Protein AF-A0A2H6N5X6-F1 (afdb_monomer_lite)

Sequence (106 aa):
EQVIHGNPSGVDNAVSTWGGALRYIPGKISALKSVPTLRILLTNTKVPRSTKVLVAGVKAKLLKFPAVMEPMLTSIDAISRECEGILEAMTGDPSQELYSRLEALV

pLDDT: mean 92.06, std 5.9, range [72.12, 98.5]

Secondary structure (DSSP, 8-state):
-HHHHSS--SHHHHHHHH-S-EEEETTEEEE-S-----------------HHHHHHHHHHHHHH-HHHHHHHHHHHHHHHHHHHHHHHHTSS---HHHHHHHHTT-

Structure (mmCIF, N/CA/C/O backbone):
data_AF-A0A2H6N5X6-F1
#
_entry.id   AF-A0A2H6N5X6-F1
#
loop_
_atom_site.group_PDB
_atom_site.id
_atom_site.type_symbol
_atom_site.label_atom_id
_atom_site.label_alt_id
_atom_site.label_comp_id
_atom_site.label_asym_id
_atom_site.label_entity_id
_atom_site.label_seq_id
_atom_site.pdbx_PDB_ins_code
_atom_site.Cartn_x
_atom_site.Cartn_y
_atom_site.Cartn_z
_atom_site.occupancy
_atom_site.B_iso_or_equiv
_atom_site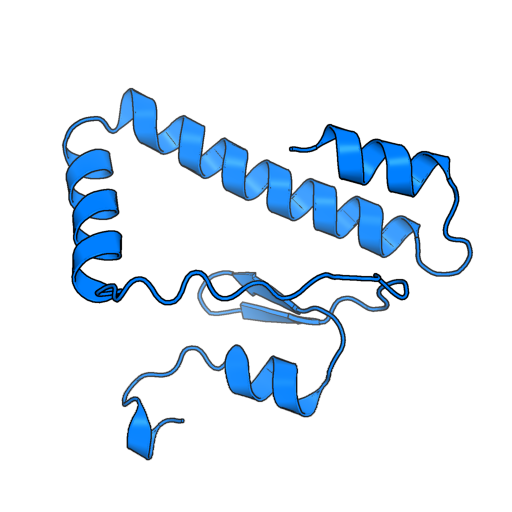.auth_seq_id
_atom_site.auth_comp_id
_atom_site.auth_asym_id
_atom_site.auth_atom_id
_atom_site.pdbx_PDB_model_num
ATOM 1 N N . GLU A 1 1 ? 7.544 -16.398 9.499 1.00 81.44 1 GLU A N 1
ATOM 2 C CA . GLU A 1 1 ? 8.133 -15.353 8.633 1.00 81.44 1 GLU A CA 1
ATOM 3 C C . GLU A 1 1 ? 9.564 -15.620 8.193 1.00 81.44 1 GLU A C 1
ATOM 5 O O . GLU A 1 1 ? 9.708 -16.124 7.095 1.00 81.44 1 GLU A O 1
ATOM 10 N N . GLN A 1 2 ? 10.617 -15.381 8.983 1.00 87.38 2 GLN A N 1
ATOM 11 C CA . GLN A 1 2 ? 12.003 -15.491 8.472 1.00 87.38 2 GLN A CA 1
ATOM 12 C C . GLN A 1 2 ? 12.373 -16.878 7.915 1.00 87.38 2 GLN A C 1
ATOM 14 O O . GLN A 1 2 ? 12.968 -16.969 6.850 1.00 87.38 2 GLN A O 1
ATOM 19 N N . VAL A 1 3 ? 11.954 -17.962 8.574 1.00 87.12 3 VAL A N 1
ATOM 20 C CA . VAL A 1 3 ? 12.236 -19.335 8.108 1.00 87.12 3 VAL A CA 1
ATOM 21 C C . VAL A 1 3 ? 11.508 -19.675 6.798 1.00 87.12 3 VAL A C 1
ATOM 23 O O . VAL A 1 3 ? 12.033 -20.420 5.981 1.00 87.12 3 VAL A O 1
ATOM 26 N N . ILE A 1 4 ? 10.309 -19.125 6.583 1.00 84.25 4 ILE A N 1
ATOM 27 C CA . ILE A 1 4 ? 9.429 -19.472 5.450 1.00 84.25 4 ILE A CA 1
ATOM 28 C C . ILE A 1 4 ? 9.638 -18.512 4.268 1.00 84.25 4 ILE A C 1
ATOM 30 O O . ILE A 1 4 ? 9.647 -18.930 3.115 1.00 84.25 4 ILE A O 1
ATOM 34 N N . HIS A 1 5 ? 9.829 -17.224 4.555 1.00 82.12 5 HIS A N 1
ATOM 35 C CA . HIS A 1 5 ? 9.878 -16.128 3.584 1.00 82.12 5 HIS A CA 1
ATOM 36 C C . HIS A 1 5 ? 11.284 -15.512 3.424 1.00 82.12 5 HIS A C 1
ATOM 38 O O . HIS A 1 5 ? 11.479 -14.637 2.579 1.00 82.12 5 HIS A O 1
ATOM 44 N N . GLY A 1 6 ? 12.282 -15.950 4.204 1.00 89.81 6 GLY A N 1
ATOM 45 C CA . GLY A 1 6 ? 13.669 -15.478 4.138 1.00 89.81 6 GLY A CA 1
ATOM 46 C C . GLY A 1 6 ? 13.849 -14.088 4.747 1.00 89.81 6 GLY A C 1
ATOM 47 O O . GLY A 1 6 ? 14.208 -13.962 5.915 1.00 89.81 6 GLY A O 1
ATOM 48 N N . ASN A 1 7 ? 13.573 -13.042 3.963 1.00 88.81 7 ASN A N 1
ATOM 49 C CA . ASN A 1 7 ? 13.740 -11.641 4.364 1.00 88.81 7 ASN A CA 1
ATOM 50 C C . ASN A 1 7 ? 12.383 -10.909 4.470 1.00 88.81 7 ASN A C 1
ATOM 52 O O . ASN A 1 7 ? 12.035 -10.135 3.574 1.00 88.81 7 ASN A O 1
ATOM 56 N N . PRO A 1 8 ? 11.579 -11.177 5.517 1.00 89.88 8 PRO A N 1
ATOM 57 C CA . PRO A 1 8 ? 10.291 -10.523 5.711 1.00 89.88 8 PRO A CA 1
ATOM 58 C C . PRO A 1 8 ? 10.464 -9.061 6.144 1.00 89.88 8 PRO A C 1
ATOM 60 O O . PRO A 1 8 ? 11.377 -8.727 6.896 1.00 89.88 8 PRO A O 1
ATOM 63 N N . SER A 1 9 ? 9.531 -8.197 5.740 1.00 89.25 9 SER A N 1
ATOM 64 C CA . SER A 1 9 ? 9.497 -6.783 6.153 1.00 89.25 9 SER A CA 1
ATOM 65 C C . SER A 1 9 ? 9.084 -6.575 7.613 1.00 89.25 9 SER A C 1
ATOM 67 O O . SER A 1 9 ? 9.302 -5.498 8.162 1.00 89.25 9 SER A O 1
ATOM 69 N N . GLY A 1 10 ? 8.451 -7.577 8.224 1.00 91.94 10 GLY A N 1
ATOM 70 C CA . GLY A 1 10 ? 7.864 -7.471 9.557 1.00 91.94 10 GLY A CA 1
ATOM 71 C C . GLY A 1 10 ? 6.471 -6.824 9.585 1.00 91.94 10 GLY A C 1
ATOM 72 O O . GLY A 1 10 ? 5.940 -6.575 10.662 1.00 91.94 10 GLY A O 1
ATOM 73 N N . VAL A 1 11 ? 5.876 -6.517 8.426 1.00 93.50 11 VAL A N 1
ATOM 74 C CA . VAL A 1 11 ? 4.544 -5.890 8.365 1.00 93.50 11 VAL A CA 1
ATOM 75 C C . VAL A 1 11 ? 3.454 -6.903 8.717 1.00 93.50 11 VAL A C 1
ATOM 77 O O . VAL A 1 11 ? 2.651 -6.644 9.607 1.00 93.50 11 VAL A O 1
ATOM 80 N N . ASP A 1 12 ? 3.459 -8.079 8.088 1.00 93.06 12 ASP A N 1
ATOM 81 C CA . ASP A 1 12 ? 2.378 -9.065 8.237 1.00 93.06 12 ASP A CA 1
ATOM 82 C C . ASP A 1 12 ? 2.233 -9.575 9.681 1.00 93.06 12 ASP A C 1
ATOM 84 O O . ASP A 1 12 ? 1.126 -9.657 10.221 1.00 93.06 12 ASP A O 1
ATOM 88 N N . ASN A 1 13 ? 3.351 -9.871 10.352 1.00 93.06 13 ASN A N 1
ATOM 89 C CA . ASN A 1 13 ? 3.340 -10.296 11.753 1.00 93.06 13 ASN A CA 1
ATOM 90 C C . ASN A 1 13 ? 3.027 -9.136 12.709 1.00 93.06 13 ASN A C 1
ATOM 92 O O . ASN A 1 13 ? 2.342 -9.372 13.703 1.00 93.06 13 ASN A O 1
ATOM 96 N N . ALA A 1 14 ? 3.466 -7.904 12.423 1.00 92.62 14 ALA A N 1
ATOM 97 C CA . ALA A 1 14 ? 3.084 -6.741 13.225 1.00 92.62 14 ALA A CA 1
ATOM 98 C C . ALA A 1 14 ? 1.568 -6.494 13.164 1.00 92.62 14 ALA A C 1
ATOM 100 O O . ALA A 1 14 ? 0.944 -6.344 14.214 1.00 92.62 14 ALA A O 1
ATOM 101 N N . VAL A 1 15 ? 0.957 -6.545 11.970 1.00 93.56 15 VAL A N 1
ATOM 102 C CA . VAL A 1 15 ? -0.506 -6.412 11.809 1.00 93.56 15 VAL A CA 1
ATOM 103 C C . VAL A 1 15 ? -1.226 -7.540 12.546 1.00 93.56 15 VAL A C 1
ATOM 105 O O . VAL A 1 15 ? -2.179 -7.286 13.277 1.00 93.56 15 VAL A O 1
ATOM 108 N N . SER A 1 16 ? -0.742 -8.778 12.416 1.00 92.94 16 SER A N 1
ATOM 109 C CA . SER A 1 16 ? -1.347 -9.941 13.083 1.00 92.94 16 SER A CA 1
ATOM 110 C C . SER A 1 16 ? -1.245 -9.883 14.613 1.00 92.94 16 SER A C 1
ATOM 112 O O . SER A 1 16 ? -2.087 -10.454 15.299 1.00 92.94 16 SER A O 1
ATOM 114 N N . THR A 1 17 ? -0.220 -9.212 15.150 1.00 93.38 17 THR A N 1
ATOM 115 C CA . THR A 1 17 ? 0.022 -9.114 16.600 1.00 93.38 17 THR A CA 1
ATOM 116 C C . THR A 1 17 ? -0.739 -7.952 17.231 1.00 93.38 17 THR A C 1
ATOM 118 O O . THR A 1 17 ? -1.327 -8.115 18.296 1.00 93.38 17 THR A O 1
ATOM 121 N N . TRP A 1 18 ? -0.702 -6.770 16.611 1.00 89.44 18 TRP A N 1
ATOM 122 C CA . TRP A 1 18 ? -1.264 -5.545 17.195 1.00 89.44 18 TRP A CA 1
ATOM 123 C C . TRP A 1 18 ? -2.686 -5.236 16.723 1.00 89.44 18 TRP A C 1
ATOM 125 O O . TRP A 1 18 ? -3.400 -4.501 17.402 1.00 89.44 18 TRP A O 1
ATOM 135 N N . GLY A 1 19 ? -3.118 -5.801 15.593 1.00 88.88 19 GLY A N 1
ATOM 136 C CA . GLY A 1 19 ? -4.382 -5.438 14.961 1.00 88.88 19 GLY A CA 1
ATOM 137 C C . GLY A 1 19 ? -4.397 -3.984 14.475 1.00 88.88 19 GLY A C 1
ATOM 138 O O . GLY A 1 19 ? -3.360 -3.328 14.364 1.00 88.88 19 GLY A O 1
ATOM 139 N N . GLY A 1 20 ? -5.592 -3.478 14.166 1.00 90.31 20 GLY A N 1
ATOM 140 C CA . GLY A 1 20 ? -5.778 -2.105 13.688 1.00 90.31 20 GLY A CA 1
ATOM 141 C C . GLY A 1 20 ? -5.116 -1.845 12.331 1.00 90.31 20 GLY A C 1
ATOM 142 O O . GLY A 1 20 ? -5.096 -2.717 11.462 1.00 90.31 20 GLY A O 1
ATOM 143 N N . ALA A 1 21 ? -4.587 -0.633 12.146 1.00 92.69 21 ALA A N 1
ATOM 144 C CA . ALA A 1 21 ? -3.827 -0.252 10.957 1.00 92.69 21 ALA A CA 1
ATOM 145 C C . ALA A 1 21 ? -2.405 0.180 11.317 1.00 92.69 21 ALA A C 1
ATOM 147 O O . ALA A 1 21 ? -2.156 0.774 12.369 1.00 92.69 21 ALA A O 1
ATOM 148 N N . LEU A 1 22 ? -1.474 -0.084 10.401 1.00 94.06 22 LEU A N 1
ATOM 149 C CA . LEU A 1 22 ? -0.072 0.293 10.524 1.00 94.06 22 LEU A CA 1
ATOM 150 C C . LEU A 1 22 ? 0.337 1.161 9.337 1.00 94.06 22 LEU A C 1
ATOM 152 O O . LEU A 1 22 ? 0.038 0.836 8.188 1.00 94.06 22 LEU A O 1
ATOM 156 N N . ARG A 1 23 ? 1.114 2.207 9.608 1.00 94.94 23 ARG A N 1
ATOM 157 C CA . ARG A 1 23 ? 1.900 2.904 8.593 1.00 94.94 23 ARG A CA 1
ATOM 158 C C . ARG A 1 23 ? 3.231 2.187 8.412 1.00 94.94 23 ARG A C 1
ATOM 160 O O . ARG A 1 23 ? 3.983 2.010 9.375 1.00 94.94 23 ARG A O 1
ATOM 167 N N . TYR A 1 24 ? 3.540 1.846 7.167 1.00 96.00 24 TYR A N 1
ATOM 168 C CA . TYR A 1 24 ? 4.834 1.307 6.769 1.00 96.00 24 TYR A CA 1
ATOM 169 C C . TYR A 1 24 ? 5.571 2.288 5.861 1.00 96.00 24 TYR A C 1
ATOM 171 O O . TYR A 1 24 ? 5.087 2.665 4.798 1.00 96.00 24 TYR A O 1
ATOM 179 N N . ILE A 1 25 ? 6.774 2.656 6.282 1.00 93.56 25 ILE A N 1
ATOM 180 C CA . ILE A 1 25 ? 7.794 3.320 5.468 1.00 93.56 25 ILE A CA 1
ATOM 181 C C . ILE A 1 25 ? 9.012 2.386 5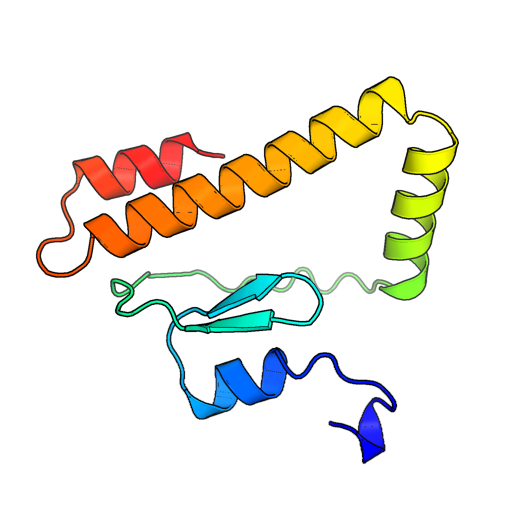.507 1.00 93.56 25 ILE A C 1
ATOM 183 O O . ILE A 1 25 ? 9.193 1.699 6.516 1.00 93.56 25 ILE A O 1
ATOM 187 N N . PRO A 1 26 ? 9.858 2.300 4.464 1.00 90.38 26 PRO A N 1
ATOM 188 C CA . PRO A 1 26 ? 11.024 1.419 4.492 1.00 90.38 26 PRO A CA 1
ATOM 189 C C . PRO A 1 26 ? 11.836 1.552 5.793 1.00 90.38 26 PRO A C 1
ATOM 191 O O . PRO A 1 26 ? 12.333 2.624 6.126 1.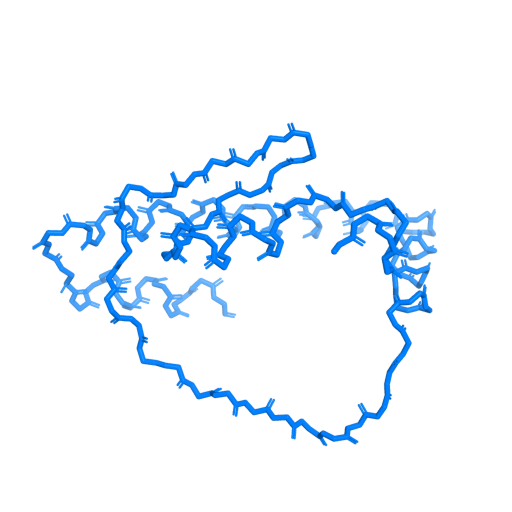00 90.38 26 PRO A O 1
ATOM 194 N N . GLY A 1 27 ? 11.921 0.455 6.554 1.00 88.94 27 GLY A N 1
ATOM 195 C CA . GLY A 1 27 ? 12.626 0.391 7.841 1.00 88.94 27 GLY A CA 1
ATOM 196 C C . GLY A 1 27 ? 11.859 0.911 9.065 1.00 88.94 27 GLY A C 1
ATOM 197 O O . GLY A 1 27 ? 12.385 0.827 10.172 1.00 88.94 27 GLY A O 1
ATOM 198 N N . LYS A 1 28 ? 10.628 1.417 8.915 1.00 93.44 28 LYS A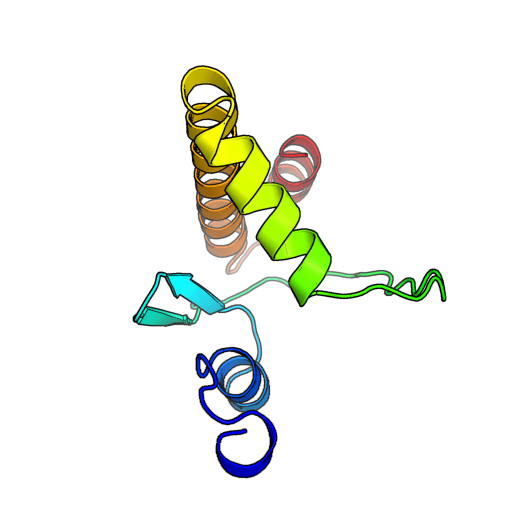 N 1
ATOM 199 C CA . LYS A 1 28 ? 9.818 1.942 10.023 1.00 93.44 28 LYS A CA 1
ATOM 200 C C . LYS A 1 28 ? 8.360 1.494 9.926 1.00 93.44 28 LYS A C 1
ATOM 202 O O . LYS A 1 28 ? 7.645 1.847 8.992 1.00 93.44 28 LYS A O 1
ATOM 207 N N . ILE A 1 29 ? 7.911 0.780 10.954 1.00 94.19 29 ILE A N 1
ATOM 208 C CA . ILE A 1 29 ? 6.507 0.424 11.172 1.00 94.19 29 ILE A CA 1
ATOM 209 C C . ILE A 1 29 ? 6.003 1.244 12.360 1.00 94.19 29 ILE A C 1
ATOM 211 O O . ILE A 1 29 ? 6.641 1.265 13.412 1.00 94.19 29 ILE A O 1
ATOM 215 N N . SER A 1 30 ? 4.874 1.929 12.201 1.00 93.69 30 SER A N 1
ATOM 216 C CA . SER A 1 30 ? 4.203 2.641 13.294 1.00 93.69 30 SER A CA 1
ATOM 217 C C . SER A 1 30 ? 2.708 2.363 13.258 1.00 93.69 30 SER A C 1
ATOM 219 O O . SER A 1 30 ? 2.096 2.510 12.205 1.00 93.69 30 SER A O 1
ATOM 221 N N . ALA A 1 31 ? 2.125 1.981 14.393 1.00 92.19 31 ALA A N 1
ATOM 222 C CA . ALA A 1 31 ? 0.685 1.786 14.507 1.00 92.19 31 ALA A CA 1
ATOM 223 C C . ALA A 1 31 ? -0.062 3.123 14.504 1.00 92.19 31 ALA A C 1
ATOM 225 O O . ALA A 1 31 ? 0.406 4.094 15.106 1.00 92.19 31 ALA A O 1
ATOM 226 N N . LEU A 1 32 ? -1.222 3.156 13.848 1.00 90.38 32 LEU A N 1
ATOM 227 C CA . LEU A 1 32 ? -2.183 4.242 14.020 1.00 90.38 32 LEU A CA 1
ATOM 228 C C . LEU A 1 32 ? -2.844 4.074 15.394 1.00 90.38 32 LEU A C 1
ATOM 230 O O . LEU A 1 32 ? -3.125 2.953 15.821 1.00 90.38 32 LEU A O 1
ATOM 234 N N . LYS A 1 33 ? -3.077 5.185 16.102 1.00 83.81 33 LYS A N 1
ATOM 235 C CA . LYS A 1 33 ? -3.599 5.154 17.483 1.00 83.81 33 LYS A CA 1
ATOM 236 C C . LYS A 1 33 ? -4.980 4.510 17.581 1.00 83.81 33 LYS A C 1
ATOM 238 O O . LYS A 1 33 ? -5.282 3.857 18.573 1.00 83.81 33 LYS A O 1
ATOM 243 N N . SER A 1 34 ? -5.816 4.740 16.577 1.00 80.25 34 SER A N 1
ATOM 244 C CA . SER A 1 34 ? -7.152 4.178 16.464 1.00 80.25 34 SER A CA 1
ATOM 245 C C . SER A 1 34 ? -7.582 4.226 15.008 1.00 80.25 34 SER A C 1
ATOM 247 O O . SER A 1 34 ? -7.106 5.057 14.236 1.00 80.25 34 SER A O 1
ATOM 249 N N . VAL A 1 35 ? -8.468 3.312 14.642 1.00 82.88 35 VAL A N 1
ATOM 250 C CA . VAL A 1 35 ? -9.084 3.241 13.321 1.00 82.88 35 VAL A CA 1
ATOM 251 C C . VAL A 1 35 ? -10.559 2.936 13.557 1.00 82.88 35 VAL A C 1
ATOM 253 O O . VAL A 1 35 ? -10.861 2.048 14.364 1.00 82.88 35 VAL A O 1
ATOM 256 N N . PRO A 1 36 ? -11.493 3.646 12.903 1.00 84.06 36 PRO A N 1
ATOM 257 C CA . PRO A 1 36 ? -12.908 3.323 13.015 1.00 84.06 36 PRO A CA 1
ATOM 258 C C . PRO A 1 36 ? -13.189 1.908 12.495 1.00 84.06 36 PRO A C 1
ATOM 260 O O . PRO A 1 36 ? -12.421 1.325 11.728 1.00 84.06 36 PRO A O 1
ATOM 263 N N . THR A 1 37 ? -14.333 1.347 12.882 1.00 84.06 37 THR A N 1
ATOM 264 C CA . THR A 1 37 ? -14.771 0.066 12.318 1.00 84.06 37 THR A CA 1
ATOM 265 C C . THR A 1 37 ? -15.169 0.261 10.857 1.00 84.06 37 THR A C 1
ATOM 267 O O . THR A 1 37 ? -16.188 0.881 10.563 1.00 84.06 37 THR A O 1
ATOM 270 N N . LEU A 1 38 ? -14.380 -0.299 9.940 1.00 85.81 38 LEU A N 1
ATOM 271 C CA . LEU A 1 38 ? -14.650 -0.267 8.504 1.00 85.81 38 LEU A CA 1
ATOM 272 C C . LEU A 1 38 ? -15.312 -1.575 8.062 1.00 85.81 38 LEU A C 1
ATOM 274 O O . LEU A 1 38 ? -14.796 -2.666 8.307 1.00 85.81 38 LEU A O 1
ATOM 278 N N . ARG A 1 39 ? -16.453 -1.474 7.373 1.00 88.94 39 ARG A N 1
ATOM 279 C CA . ARG A 1 39 ? -17.095 -2.630 6.734 1.00 88.94 39 ARG A CA 1
ATOM 280 C C . ARG A 1 39 ? -16.507 -2.811 5.342 1.00 88.94 39 ARG A C 1
ATOM 282 O O . ARG A 1 39 ? -16.669 -1.942 4.494 1.00 88.94 39 ARG A O 1
ATOM 289 N N . ILE A 1 40 ? -15.851 -3.944 5.118 1.00 91.94 40 ILE A N 1
ATOM 290 C CA . ILE A 1 40 ? -15.204 -4.268 3.844 1.00 91.94 40 ILE A CA 1
ATOM 291 C C . ILE A 1 40 ? -15.803 -5.530 3.226 1.00 91.94 40 ILE A C 1
ATOM 293 O O . ILE A 1 40 ? -16.250 -6.432 3.935 1.00 91.94 40 ILE A O 1
ATOM 297 N N . LEU A 1 41 ? -15.768 -5.607 1.896 1.00 96.69 41 LEU A N 1
ATOM 298 C CA . LEU A 1 41 ? -16.084 -6.817 1.144 1.00 96.69 41 LEU A CA 1
ATOM 299 C C . LEU A 1 41 ? -14.792 -7.412 0.580 1.00 96.69 41 LEU A C 1
ATOM 301 O O . LEU A 1 41 ? -14.187 -6.860 -0.339 1.00 96.69 41 LEU A O 1
ATOM 305 N N . LEU A 1 42 ? -14.375 -8.561 1.107 1.00 96.81 42 LEU A N 1
ATOM 306 C CA . LEU A 1 42 ? -13.216 -9.280 0.589 1.00 96.81 42 LEU A CA 1
ATOM 307 C C . LEU A 1 42 ? -13.605 -10.082 -0.661 1.00 96.81 42 LEU A C 1
ATOM 309 O O . LEU A 1 42 ? -14.319 -11.078 -0.568 1.00 96.81 42 LEU A O 1
ATOM 313 N N . THR A 1 43 ? -13.096 -9.675 -1.826 1.00 97.75 43 THR A N 1
ATOM 314 C CA . THR A 1 43 ? -13.346 -10.359 -3.106 1.00 97.75 43 THR A CA 1
ATOM 315 C C . THR A 1 43 ? -12.069 -11.005 -3.644 1.00 97.75 43 THR A C 1
ATOM 317 O O . THR A 1 43 ? -11.078 -10.323 -3.897 1.00 97.75 43 THR A O 1
ATOM 320 N N . ASN A 1 44 ? -12.094 -12.322 -3.872 1.00 97.31 44 ASN A N 1
ATOM 321 C CA . ASN A 1 44 ? -11.021 -13.056 -4.549 1.00 97.31 44 ASN A CA 1
ATOM 322 C C . ASN A 1 44 ? -11.432 -13.368 -5.995 1.00 97.31 44 ASN A C 1
ATOM 324 O O . ASN A 1 44 ? -12.300 -14.210 -6.219 1.00 97.31 44 ASN A O 1
ATOM 328 N N . THR A 1 45 ? -10.778 -12.730 -6.972 1.00 97.31 45 THR A N 1
ATOM 329 C CA . THR A 1 45 ? -11.056 -12.934 -8.408 1.00 97.31 45 THR A CA 1
ATOM 330 C C . THR A 1 45 ? -10.694 -14.334 -8.910 1.00 97.31 45 THR A C 1
ATOM 332 O O . THR A 1 45 ? -11.114 -14.711 -9.999 1.00 97.31 45 THR A O 1
ATOM 335 N N . LYS A 1 46 ? -9.907 -15.105 -8.142 1.00 97.00 46 LYS A N 1
ATOM 336 C CA . LYS A 1 46 ? -9.371 -16.435 -8.490 1.00 97.00 46 LYS A CA 1
ATOM 337 C C . LYS A 1 46 ? -8.468 -16.461 -9.732 1.00 97.00 46 LYS A C 1
ATOM 339 O O . LYS A 1 46 ? -8.127 -17.539 -10.214 1.00 97.00 46 LYS A O 1
ATOM 344 N N . VAL A 1 47 ? -8.030 -15.300 -10.222 1.00 97.62 47 VAL A N 1
ATOM 345 C CA . VAL A 1 47 ? -7.059 -15.205 -11.320 1.00 97.62 47 VAL A CA 1
ATOM 346 C C . VAL A 1 47 ? -5.639 -15.361 -10.754 1.00 97.62 47 VAL A C 1
ATOM 348 O O . VAL A 1 47 ? -5.245 -14.569 -9.891 1.00 97.62 47 VAL A O 1
ATOM 351 N N . PRO A 1 48 ? -4.847 -16.353 -11.207 1.00 96.88 48 PRO A N 1
ATOM 352 C CA . PRO A 1 48 ? -3.484 -16.543 -10.722 1.00 96.88 48 PRO A CA 1
ATOM 353 C C . PRO A 1 48 ? -2.575 -15.386 -11.159 1.00 96.88 48 PRO A C 1
ATOM 355 O O . PRO A 1 48 ? -2.704 -14.848 -12.258 1.00 96.88 48 PRO A O 1
ATOM 358 N N . ARG A 1 49 ? -1.624 -15.007 -10.298 1.00 96.50 49 ARG A N 1
ATOM 359 C CA . ARG A 1 49 ? -0.683 -13.903 -10.550 1.00 96.50 49 ARG A CA 1
ATOM 360 C C . ARG A 1 49 ? 0.683 -14.167 -9.928 1.00 96.50 49 ARG A C 1
ATOM 362 O O . ARG A 1 49 ? 0.786 -14.862 -8.923 1.00 96.50 49 ARG A O 1
ATOM 369 N N . SER A 1 50 ? 1.724 -13.560 -10.500 1.00 96.94 50 SER A N 1
ATOM 370 C CA . SER A 1 50 ? 3.086 -13.595 -9.957 1.00 96.94 50 SER A CA 1
ATOM 371 C C . SER A 1 50 ? 3.492 -12.221 -9.431 1.00 96.94 50 SER A C 1
ATOM 373 O O . SER A 1 50 ? 3.727 -11.295 -10.210 1.00 96.94 50 SER A O 1
ATOM 375 N N . THR A 1 51 ? 3.624 -12.096 -8.107 1.00 93.69 51 THR A N 1
ATOM 376 C CA . THR A 1 51 ? 4.064 -10.854 -7.445 1.00 93.69 51 THR A CA 1
ATOM 377 C C . THR A 1 51 ? 5.408 -10.376 -7.992 1.00 93.69 51 THR A C 1
ATOM 379 O O . THR A 1 51 ? 5.567 -9.196 -8.295 1.00 93.69 51 THR A O 1
ATOM 382 N N . LYS A 1 52 ? 6.356 -11.299 -8.213 1.00 94.44 52 LYS A N 1
ATOM 383 C CA . LYS A 1 52 ? 7.684 -10.983 -8.762 1.00 94.44 52 LYS A CA 1
ATOM 384 C C . LYS A 1 52 ? 7.595 -10.323 -10.141 1.00 94.44 52 LYS A C 1
ATOM 386 O O . LYS A 1 52 ? 8.281 -9.333 -10.381 1.00 94.44 52 LYS A O 1
ATOM 391 N N . VAL A 1 53 ? 6.752 -10.853 -11.031 1.00 97.50 53 VAL A N 1
ATOM 392 C CA . VAL A 1 53 ? 6.587 -10.321 -12.396 1.00 97.50 53 VAL A CA 1
ATOM 393 C C . VAL A 1 53 ? 5.925 -8.944 -12.369 1.00 97.50 53 VAL A C 1
ATOM 395 O O . VAL A 1 53 ? 6.394 -8.036 -13.052 1.00 97.50 53 VAL A O 1
ATOM 398 N N . LEU A 1 54 ? 4.886 -8.757 -11.549 1.00 97.62 54 LEU A N 1
ATOM 399 C CA . LEU A 1 54 ? 4.196 -7.468 -11.428 1.00 97.62 54 LEU A CA 1
ATOM 400 C C . LEU A 1 54 ? 5.130 -6.369 -10.898 1.00 97.62 54 LEU A C 1
ATOM 402 O O . LEU A 1 54 ? 5.219 -5.300 -11.502 1.00 97.62 54 LEU A O 1
ATOM 406 N N . VAL A 1 55 ? 5.883 -6.651 -9.829 1.00 96.88 55 VAL A N 1
ATOM 407 C CA . VAL A 1 55 ? 6.850 -5.701 -9.250 1.00 96.88 55 VAL A CA 1
ATOM 408 C C . VAL A 1 55 ? 7.970 -5.376 -10.243 1.00 96.88 55 VAL A C 1
ATOM 410 O O . VAL A 1 55 ? 8.320 -4.207 -10.419 1.00 96.88 55 VAL A O 1
ATOM 413 N N . ALA A 1 56 ? 8.502 -6.381 -10.948 1.00 97.56 56 ALA A N 1
ATOM 414 C CA . ALA A 1 56 ? 9.496 -6.158 -11.998 1.00 97.56 56 ALA A CA 1
ATOM 415 C C . ALA A 1 56 ? 8.945 -5.281 -13.137 1.00 97.56 56 ALA A C 1
ATOM 417 O O . ALA A 1 56 ? 9.654 -4.404 -13.631 1.00 97.56 56 ALA A O 1
ATOM 418 N N . GLY A 1 57 ? 7.676 -5.466 -13.510 1.00 98.12 57 GLY A N 1
ATOM 419 C CA . GLY A 1 57 ? 6.992 -4.644 -14.507 1.00 98.12 57 GLY A CA 1
ATOM 420 C C . GLY A 1 57 ? 6.869 -3.175 -14.095 1.00 98.12 57 GLY A C 1
ATOM 421 O O . GLY A 1 57 ? 7.139 -2.294 -14.912 1.00 98.12 57 GLY A O 1
ATOM 422 N N . VAL A 1 58 ? 6.529 -2.893 -12.832 1.00 98.06 58 VAL A N 1
ATOM 423 C CA . VAL A 1 58 ? 6.496 -1.515 -12.302 1.00 98.06 58 VAL A CA 1
ATOM 424 C C . VAL A 1 58 ? 7.890 -0.891 -12.339 1.00 98.06 58 VAL A C 1
ATOM 426 O O . VAL A 1 58 ? 8.043 0.217 -12.851 1.00 98.06 58 VAL A O 1
ATOM 429 N N . LYS A 1 59 ? 8.922 -1.620 -11.889 1.00 97.88 59 LYS A N 1
ATOM 430 C CA . LYS A 1 59 ? 10.316 -1.149 -11.947 1.00 97.88 59 LYS A CA 1
ATOM 431 C C . LYS A 1 59 ? 10.747 -0.828 -13.381 1.00 97.88 59 LYS A C 1
ATOM 433 O O . LYS A 1 59 ? 11.330 0.223 -13.623 1.00 97.88 59 LYS A O 1
ATOM 438 N N . ALA A 1 60 ? 10.440 -1.706 -14.336 1.00 98.38 60 ALA A N 1
ATOM 439 C CA . ALA A 1 60 ? 10.764 -1.488 -15.744 1.00 98.38 60 ALA A CA 1
ATOM 440 C C . ALA A 1 60 ? 10.046 -0.254 -16.320 1.00 98.38 60 ALA A C 1
ATOM 442 O O . ALA A 1 60 ? 10.664 0.524 -17.045 1.00 98.38 60 ALA A O 1
ATOM 443 N N . LYS A 1 61 ? 8.768 -0.038 -15.974 1.00 98.06 61 LYS A N 1
ATOM 444 C CA . LYS A 1 61 ? 8.021 1.164 -16.382 1.00 98.06 61 LYS A CA 1
ATOM 445 C C . LYS A 1 61 ? 8.604 2.440 -15.782 1.00 98.06 61 LYS A C 1
ATOM 447 O O . LYS A 1 61 ? 8.744 3.413 -16.513 1.00 98.06 61 LYS A O 1
ATOM 452 N N . LEU A 1 62 ? 8.973 2.422 -14.500 1.00 98.19 62 LEU A N 1
ATOM 453 C CA . LEU A 1 62 ? 9.611 3.557 -13.828 1.00 98.19 62 LEU A CA 1
ATOM 454 C C . LEU A 1 62 ? 10.920 3.950 -14.517 1.00 98.19 62 LEU A C 1
ATOM 456 O O . LEU A 1 62 ? 11.109 5.116 -14.836 1.00 98.19 62 LEU A O 1
ATOM 460 N N . LEU A 1 63 ? 11.780 2.976 -14.828 1.00 98.31 63 LEU A N 1
ATOM 461 C CA . LEU A 1 63 ? 13.038 3.234 -15.537 1.00 98.31 63 LEU A CA 1
ATOM 462 C C . LEU A 1 63 ? 12.820 3.740 -16.969 1.00 98.31 63 LEU A C 1
ATOM 464 O O . LEU A 1 63 ? 13.615 4.529 -17.470 1.00 98.31 63 LEU A O 1
ATOM 468 N N . LYS A 1 64 ? 11.757 3.281 -17.637 1.00 98.50 64 LYS A N 1
ATOM 469 C CA . LYS A 1 64 ? 11.447 3.672 -19.016 1.00 98.50 64 LYS A CA 1
ATOM 470 C C . LYS A 1 64 ? 10.809 5.061 -19.111 1.00 98.50 64 LYS A C 1
ATOM 472 O O . LYS A 1 64 ? 11.074 5.778 -20.069 1.00 98.50 64 LYS A O 1
ATOM 477 N N . PHE A 1 65 ? 9.961 5.422 -18.151 1.00 98.19 65 PHE A N 1
ATOM 478 C CA . PHE A 1 65 ? 9.179 6.660 -18.159 1.00 98.19 65 PHE A CA 1
ATOM 479 C C . PHE A 1 65 ? 9.210 7.357 -16.788 1.00 98.19 65 PHE A C 1
ATOM 481 O O . PHE A 1 65 ? 8.157 7.517 -16.162 1.00 98.19 65 PHE A O 1
ATOM 488 N N . PRO A 1 66 ? 10.388 7.786 -16.302 1.00 98.19 66 PRO A N 1
ATOM 489 C CA . PRO A 1 66 ? 10.524 8.341 -14.954 1.00 98.19 66 PRO A CA 1
ATOM 490 C C . PRO A 1 66 ? 9.667 9.595 -14.757 1.00 98.19 66 PRO A C 1
ATOM 492 O O . PRO A 1 66 ? 8.904 9.661 -13.802 1.00 98.19 66 PRO A O 1
ATOM 495 N N . ALA A 1 67 ? 9.660 10.511 -15.733 1.00 98.31 67 ALA A N 1
ATOM 496 C CA . ALA A 1 67 ? 8.877 11.751 -15.682 1.00 98.31 67 ALA A CA 1
ATOM 497 C C . ALA A 1 67 ? 7.351 11.543 -15.566 1.00 98.31 67 ALA A C 1
ATOM 499 O O . ALA A 1 67 ? 6.635 12.469 -15.201 1.00 98.31 67 ALA A O 1
ATOM 500 N N . VAL A 1 68 ? 6.846 10.345 -15.880 1.00 98.12 68 VAL A N 1
ATOM 501 C CA . VAL A 1 68 ? 5.427 9.984 -15.728 1.00 98.12 68 VAL A CA 1
ATOM 502 C C . VAL A 1 68 ? 5.207 9.182 -14.449 1.00 98.12 68 VAL A C 1
ATOM 504 O O . VAL A 1 68 ? 4.260 9.422 -13.704 1.00 98.12 68 VAL A O 1
ATOM 507 N N . MET A 1 69 ? 6.082 8.210 -14.194 1.00 98.38 69 MET A N 1
ATOM 508 C CA . MET A 1 69 ? 5.916 7.264 -13.097 1.00 98.38 69 MET A CA 1
ATOM 509 C C . MET A 1 69 ? 6.258 7.871 -11.735 1.00 98.38 69 MET A C 1
ATOM 511 O O . MET A 1 69 ? 5.613 7.511 -10.756 1.00 98.38 69 MET A O 1
ATOM 515 N N . GLU A 1 70 ? 7.228 8.784 -11.646 1.00 98.31 70 GLU A N 1
ATOM 516 C CA . GLU A 1 70 ? 7.582 9.438 -10.380 1.00 98.31 70 GLU A CA 1
ATOM 517 C C . GLU A 1 70 ? 6.418 10.268 -9.817 1.00 98.31 70 GLU A C 1
ATOM 519 O O . GLU A 1 70 ? 6.010 9.970 -8.692 1.00 98.31 70 GLU A O 1
ATOM 524 N N . PRO A 1 71 ? 5.786 11.198 -10.572 1.00 98.38 71 PRO A N 1
ATOM 525 C CA . PRO A 1 71 ? 4.601 11.902 -10.083 1.00 98.38 71 PRO A CA 1
ATOM 526 C C . PRO A 1 71 ? 3.471 10.954 -9.677 1.00 98.38 71 PRO A C 1
ATOM 528 O O . PRO A 1 71 ? 2.822 11.179 -8.662 1.00 98.38 71 PRO A O 1
ATOM 531 N N . MET A 1 72 ? 3.265 9.862 -10.422 1.00 97.94 72 MET A N 1
ATOM 532 C CA . MET A 1 72 ? 2.240 8.867 -10.095 1.00 97.94 72 MET A CA 1
ATOM 533 C C . MET A 1 72 ? 2.509 8.184 -8.746 1.00 97.94 72 MET A C 1
ATOM 535 O O . MET A 1 72 ? 1.593 8.020 -7.942 1.00 97.94 72 MET A O 1
ATOM 539 N N . LEU A 1 73 ? 3.760 7.804 -8.471 1.00 97.81 73 LEU A N 1
ATOM 540 C CA . LEU A 1 73 ? 4.152 7.227 -7.182 1.00 97.81 73 LEU A CA 1
ATOM 541 C C . LEU A 1 73 ? 4.038 8.254 -6.047 1.00 97.81 73 LEU A C 1
ATOM 543 O O . LEU A 1 73 ? 3.606 7.896 -4.952 1.00 97.81 73 LEU A O 1
ATOM 547 N N . THR A 1 74 ? 4.352 9.526 -6.310 1.00 98.12 74 THR A N 1
ATOM 548 C CA . THR A 1 74 ? 4.121 10.624 -5.358 1.00 98.12 74 THR A CA 1
ATOM 549 C C . THR A 1 74 ? 2.636 10.805 -5.051 1.00 98.12 74 THR A C 1
ATOM 551 O O . THR A 1 74 ? 2.276 10.965 -3.887 1.00 98.12 74 THR A O 1
ATOM 554 N N . SER A 1 75 ? 1.753 10.719 -6.050 1.00 97.62 75 SER A N 1
ATOM 555 C CA . SER A 1 75 ? 0.305 10.760 -5.822 1.00 97.62 75 SER A CA 1
ATOM 556 C C . SER A 1 75 ? -0.177 9.594 -4.951 1.00 97.62 75 SER A C 1
ATOM 558 O O . SER A 1 75 ? -1.009 9.801 -4.075 1.00 97.62 75 SER A O 1
ATOM 560 N N . ILE A 1 76 ? 0.376 8.386 -5.124 1.00 96.88 76 ILE A N 1
ATOM 561 C CA . ILE A 1 76 ? 0.043 7.220 -4.282 1.00 96.88 76 ILE A CA 1
ATOM 562 C C . ILE A 1 76 ? 0.493 7.427 -2.822 1.00 96.88 76 ILE A C 1
ATOM 564 O O . ILE A 1 76 ? -0.243 7.074 -1.895 1.00 96.88 76 ILE A O 1
ATOM 568 N N . ASP A 1 77 ? 1.672 8.020 -2.600 1.00 96.81 77 ASP A N 1
ATOM 569 C CA . ASP A 1 77 ? 2.121 8.410 -1.252 1.00 96.81 77 ASP A CA 1
ATOM 570 C C . ASP A 1 77 ? 1.168 9.443 -0.630 1.00 96.81 77 ASP A C 1
ATOM 572 O O . ASP A 1 77 ? 0.740 9.281 0.513 1.00 96.81 77 ASP A O 1
ATOM 576 N N . ALA A 1 78 ? 0.761 10.457 -1.400 1.00 97.00 78 ALA A N 1
ATOM 577 C CA . ALA A 1 78 ? -0.175 11.482 -0.942 1.00 97.00 78 ALA A CA 1
ATOM 578 C C . ALA A 1 78 ? -1.546 10.899 -0.549 1.00 97.00 78 ALA A C 1
ATOM 580 O O . ALA A 1 78 ? -2.061 11.247 0.511 1.00 97.00 78 ALA A O 1
ATOM 581 N N . ILE A 1 79 ? -2.091 9.959 -1.331 1.00 97.12 79 ILE A N 1
ATOM 582 C CA . ILE A 1 79 ? -3.329 9.231 -0.991 1.00 97.12 79 ILE A CA 1
ATOM 583 C C . ILE A 1 79 ? -3.176 8.499 0.347 1.00 97.12 79 ILE A C 1
ATOM 585 O O . ILE A 1 79 ? -4.061 8.557 1.197 1.00 97.12 79 ILE A O 1
ATOM 589 N N . SER A 1 80 ? -2.039 7.832 0.560 1.00 96.19 80 SER A N 1
ATOM 590 C CA . SER A 1 80 ? -1.793 7.075 1.793 1.00 96.19 80 SER A CA 1
ATOM 591 C C . SER A 1 80 ? -1.754 7.989 3.024 1.00 96.19 80 SER A C 1
ATOM 593 O O . SER A 1 80 ? -2.328 7.648 4.057 1.00 96.19 80 SER A O 1
ATOM 595 N N . ARG A 1 81 ? -1.128 9.167 2.903 1.00 95.19 81 ARG A N 1
ATOM 596 C CA . ARG A 1 81 ? -1.057 10.175 3.976 1.00 95.19 81 ARG A CA 1
ATOM 597 C C . ARG A 1 81 ? -2.400 10.844 4.254 1.00 95.19 81 ARG A C 1
ATOM 599 O O . ARG A 1 81 ? -2.733 11.055 5.415 1.00 95.19 81 ARG A O 1
ATOM 606 N N . GLU A 1 82 ? -3.164 11.168 3.213 1.00 95.50 82 GLU A N 1
ATOM 607 C CA . GLU A 1 82 ? -4.504 11.744 3.377 1.00 95.50 82 GLU A CA 1
ATOM 608 C C . GLU A 1 82 ? -5.441 10.733 4.050 1.00 95.50 82 GLU A C 1
ATOM 610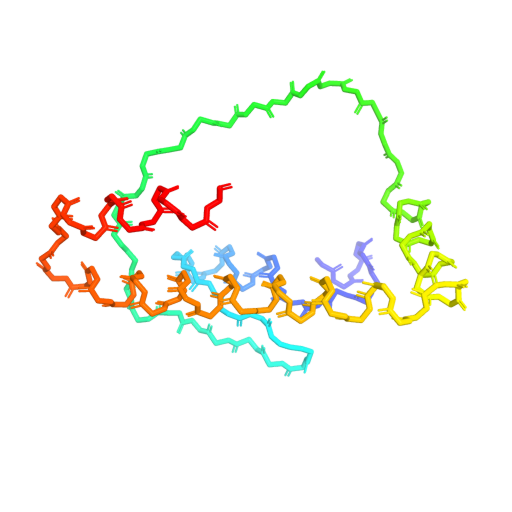 O O . GLU A 1 82 ? -6.148 11.078 4.993 1.00 95.50 82 GLU A O 1
ATOM 615 N N . CYS A 1 83 ? -5.379 9.460 3.643 1.00 94.56 83 CYS A N 1
ATOM 616 C CA . CYS A 1 83 ? -6.119 8.377 4.286 1.00 94.56 83 CYS A CA 1
ATOM 617 C C . CYS A 1 83 ? -5.736 8.224 5.767 1.00 94.56 83 CYS A C 1
ATOM 619 O O . CYS A 1 83 ? -6.622 8.162 6.615 1.00 94.56 83 CYS A O 1
ATOM 621 N N . GLU A 1 84 ? -4.439 8.233 6.102 1.00 93.31 84 GLU A N 1
ATOM 622 C CA . GLU A 1 84 ? -3.969 8.233 7.497 1.00 93.31 84 GLU A CA 1
ATOM 623 C C . GLU A 1 84 ? -4.576 9.401 8.290 1.00 93.31 84 GLU A C 1
ATOM 625 O O . GLU A 1 84 ? -5.163 9.173 9.346 1.00 93.31 84 GLU A O 1
ATOM 630 N N . GLY A 1 85 ? -4.519 10.626 7.756 1.00 91.88 85 GLY A N 1
ATOM 631 C CA . GLY A 1 85 ? -5.077 11.809 8.414 1.00 91.88 85 GLY A CA 1
ATOM 632 C C . GLY A 1 85 ? -6.594 11.743 8.617 1.00 91.88 85 GLY A C 1
ATOM 633 O O . GLY A 1 85 ? -7.089 12.106 9.686 1.00 91.88 85 GLY A O 1
ATOM 634 N N . ILE A 1 86 ? -7.342 11.241 7.628 1.00 92.25 86 ILE A N 1
ATOM 635 C CA . ILE A 1 86 ? -8.795 11.048 7.743 1.00 92.25 86 ILE A CA 1
ATOM 636 C C . ILE A 1 86 ? -9.109 9.986 8.804 1.00 92.25 86 ILE A C 1
ATOM 638 O O . ILE A 1 86 ? -9.951 10.223 9.669 1.00 92.25 86 ILE A O 1
ATOM 642 N N . LEU A 1 87 ? -8.422 8.839 8.783 1.00 90.81 87 LEU A N 1
ATOM 643 C CA . LEU A 1 87 ? -8.643 7.764 9.754 1.00 90.81 87 LEU A CA 1
ATOM 644 C C . LEU A 1 87 ? -8.306 8.204 11.183 1.00 90.81 87 LEU A C 1
ATOM 646 O O . LEU A 1 87 ? -9.045 7.869 12.109 1.00 90.81 87 LEU A O 1
ATOM 650 N N . GLU A 1 88 ? -7.244 8.991 11.368 1.00 88.94 88 GLU A N 1
ATOM 651 C CA . GLU A 1 88 ? -6.915 9.583 12.666 1.00 88.94 88 GLU A CA 1
ATOM 652 C C . GLU A 1 88 ? -7.988 10.583 13.121 1.00 88.94 88 GLU A C 1
ATOM 654 O O . GLU A 1 88 ? -8.380 10.553 14.289 1.00 88.94 88 GLU A O 1
ATOM 659 N N . ALA A 1 89 ? -8.525 11.411 12.220 1.00 88.12 89 ALA A N 1
ATOM 660 C CA . ALA A 1 89 ? -9.606 12.351 12.535 1.00 88.12 89 ALA A CA 1
ATOM 661 C C . ALA A 1 89 ? -10.932 11.655 12.891 1.00 88.12 89 ALA A C 1
ATOM 663 O O . ALA A 1 89 ? -11.716 12.190 13.671 1.00 88.12 89 ALA A O 1
ATOM 664 N N . MET A 1 90 ? -11.171 10.445 12.378 1.00 86.69 90 MET A N 1
ATOM 665 C CA . MET A 1 90 ? -12.336 9.621 12.737 1.00 86.69 90 MET A CA 1
ATOM 666 C C . MET A 1 90 ? -12.239 9.020 14.149 1.00 86.69 90 MET A C 1
ATOM 668 O O . MET A 1 90 ? -13.188 8.388 14.620 1.00 86.69 90 MET A O 1
ATOM 672 N N . THR A 1 91 ? -11.107 9.191 14.839 1.00 78.56 91 THR A N 1
ATOM 673 C CA . THR A 1 91 ? -10.909 8.680 16.196 1.00 78.56 91 THR A CA 1
ATOM 674 C C . THR A 1 91 ? -11.810 9.415 17.191 1.00 78.56 91 THR A C 1
ATOM 676 O O . THR A 1 91 ? -11.507 10.525 17.615 1.00 78.56 91 THR A O 1
ATOM 679 N N . GLY A 1 92 ? -12.894 8.764 17.613 1.00 72.12 92 GLY A N 1
ATOM 680 C CA . GLY A 1 92 ? -13.795 9.243 18.669 1.00 72.12 92 GLY A CA 1
ATOM 681 C C . GLY A 1 92 ? -15.180 9.651 18.168 1.00 72.12 92 GLY A C 1
ATOM 682 O O . GLY A 1 92 ? -16.156 9.334 18.840 1.00 72.12 92 GLY A O 1
ATOM 683 N N . ASP A 1 93 ? -15.275 10.258 16.981 1.00 76.69 93 ASP A N 1
ATOM 684 C CA . ASP A 1 93 ? -16.551 10.637 16.354 1.00 76.69 93 ASP A CA 1
ATOM 685 C C . ASP A 1 93 ? -16.493 10.497 14.817 1.00 76.69 93 ASP A C 1
ATOM 687 O O . ASP A 1 93 ? -16.197 11.454 14.095 1.00 76.69 93 ASP A O 1
ATOM 691 N N . PRO A 1 94 ? -16.698 9.282 14.276 1.00 80.62 94 PRO A N 1
ATOM 692 C CA . PRO A 1 94 ? -16.722 9.069 12.836 1.00 80.62 94 PRO A CA 1
ATOM 693 C C . PRO A 1 94 ? -17.969 9.723 12.219 1.00 80.62 94 PRO A C 1
ATOM 695 O O . PRO A 1 94 ? -19.078 9.202 12.329 1.00 80.62 94 PRO A O 1
ATOM 698 N N . SER A 1 95 ? -17.777 10.843 11.521 1.00 85.56 95 SER A N 1
ATOM 699 C CA . SER A 1 95 ? -18.853 11.581 10.855 1.00 85.56 95 SER A CA 1
ATOM 700 C C . SER A 1 95 ? -19.073 11.131 9.405 1.00 85.56 95 SER A C 1
ATOM 702 O O . SER A 1 95 ? -18.163 10.638 8.733 1.00 85.56 95 SER A O 1
ATOM 704 N N . GLN A 1 96 ? -20.286 11.353 8.886 1.00 85.94 96 GLN A N 1
ATOM 705 C CA . GLN A 1 96 ? -20.608 11.107 7.473 1.00 85.94 96 GLN A CA 1
ATOM 706 C C . GLN A 1 96 ? -19.692 11.902 6.528 1.00 85.94 96 GLN A C 1
ATOM 708 O O . GLN A 1 96 ? -19.343 11.413 5.460 1.00 85.94 96 GLN A O 1
ATOM 713 N N . GLU A 1 97 ? -19.269 13.101 6.930 1.00 88.81 97 GLU A N 1
ATOM 714 C CA . GLU A 1 97 ? -18.349 13.935 6.155 1.00 88.81 97 GLU A CA 1
ATOM 715 C C . GLU A 1 97 ? -16.986 13.258 5.964 1.00 88.81 97 GLU A C 1
ATOM 717 O O . GLU A 1 97 ? -16.449 13.253 4.856 1.00 88.81 97 GLU A O 1
ATOM 722 N N . LEU A 1 98 ? -16.445 12.634 7.015 1.00 88.19 98 LEU A N 1
ATOM 723 C CA . LEU A 1 98 ? -15.170 11.919 6.938 1.00 88.19 98 LEU A CA 1
ATOM 724 C C . LEU A 1 98 ? -15.272 10.678 6.040 1.00 88.19 98 LEU A C 1
ATOM 726 O O . LEU A 1 98 ? -14.347 10.412 5.275 1.00 88.19 98 LEU A O 1
ATOM 730 N N . TYR A 1 99 ? -16.408 9.971 6.056 1.00 87.44 99 TYR A N 1
ATOM 731 C CA . TYR A 1 99 ? -16.662 8.882 5.105 1.00 87.44 99 TYR A CA 1
ATOM 732 C C . TYR A 1 99 ? -16.740 9.383 3.660 1.00 87.44 99 TYR A C 1
ATOM 734 O O . TYR A 1 99 ? -16.094 8.802 2.792 1.00 87.44 99 TYR A O 1
ATOM 742 N N . SER A 1 100 ? -17.457 10.481 3.405 1.00 89.75 100 SER A N 1
ATOM 743 C CA . SER A 1 100 ? -17.545 11.075 2.065 1.00 89.75 100 SER A CA 1
ATOM 744 C C . SER A 1 100 ? -16.183 11.553 1.551 1.00 89.75 100 SER A C 1
ATOM 746 O O . SER A 1 100 ? -15.889 11.427 0.365 1.00 89.75 100 SER A O 1
ATOM 748 N N . ARG A 1 101 ? -15.321 12.078 2.432 1.00 91.19 101 ARG A N 1
ATOM 749 C CA . ARG A 1 101 ? -13.939 12.439 2.073 1.00 91.19 101 ARG A CA 1
ATOM 750 C C . ARG A 1 101 ? -13.097 11.218 1.719 1.00 91.19 101 ARG A C 1
ATOM 752 O O . ARG A 1 101 ? -12.329 11.280 0.766 1.00 91.19 101 ARG A O 1
ATOM 759 N N . LEU A 1 102 ? -13.241 10.129 2.474 1.00 88.56 102 LEU A N 1
ATOM 760 C CA . LEU A 1 102 ? -12.529 8.881 2.204 1.00 88.56 102 LEU A CA 1
ATOM 761 C C . LEU A 1 102 ? -12.977 8.258 0.872 1.00 88.56 102 LEU A C 1
ATOM 763 O O . LEU A 1 102 ? -12.146 7.734 0.138 1.00 88.56 102 LEU A O 1
ATOM 767 N N . GLU A 1 103 ? -14.269 8.361 0.547 1.00 88.56 103 GLU A N 1
ATOM 768 C CA . GLU A 1 103 ? -14.832 7.946 -0.743 1.00 88.56 103 GLU A CA 1
ATOM 769 C C . GLU A 1 103 ? -14.307 8.803 -1.903 1.00 88.56 103 GLU A C 1
ATOM 771 O O . GLU A 1 103 ? -13.921 8.260 -2.928 1.00 88.56 103 GLU A O 1
ATOM 776 N N . ALA A 1 104 ? -14.220 10.125 -1.734 1.00 92.19 104 ALA A N 1
ATOM 777 C CA . ALA A 1 104 ? -13.766 11.041 -2.784 1.00 92.19 104 ALA A CA 1
ATOM 778 C C . ALA A 1 104 ? -12.255 10.973 -3.093 1.00 92.19 104 ALA A C 1
ATOM 780 O O . ALA A 1 104 ? -11.795 11.616 -4.037 1.00 92.19 104 ALA A O 1
ATOM 781 N N . LEU A 1 105 ? -11.472 10.248 -2.287 1.00 87.94 105 LEU A N 1
ATOM 782 C CA . LEU A 1 105 ? -10.018 10.152 -2.430 1.00 87.94 105 LEU A CA 1
ATOM 783 C C . LEU A 1 105 ? -9.578 9.237 -3.593 1.00 87.94 105 LEU A C 1
ATOM 785 O O . LEU A 1 105 ? -8.423 9.323 -4.021 1.00 87.94 105 LEU A O 1
ATOM 789 N N . VAL A 1 106 ? -10.463 8.360 -4.085 1.00 72.19 106 VAL A N 1
ATOM 790 C CA . VAL A 1 106 ? -10.174 7.311 -5.086 1.00 72.19 106 VAL A CA 1
ATOM 791 C C . VAL A 1 106 ? -11.203 7.337 -6.208 1.00 72.19 106 VAL A C 1
ATOM 793 O O . VAL A 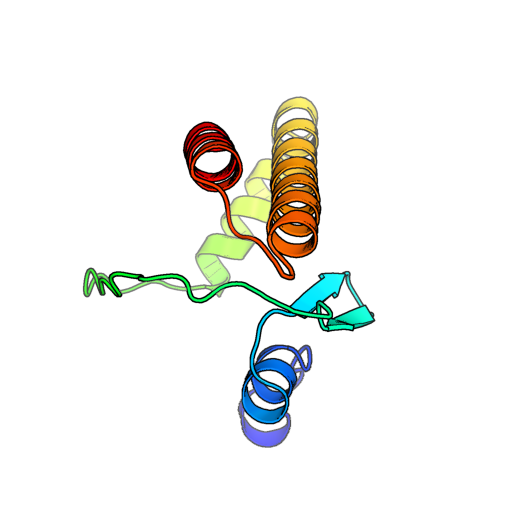1 106 ? -10.777 7.199 -7.377 1.00 72.19 106 VAL A O 1
#

Organism: NCBI:txid3147026

Foldseek 3Di:
DCVVPVDDQCPVVVCVPPPDDWDDDRPDIDHQPHFDDDDDDDDDPPDDDDPVVVVVVLVVCCVVCVVPSVVVVVLVVVLVVVLSVLRNVPVPPNDPVSVVVNVVSD

Radius of gyration: 16.86 Å; chains: 1; bounding box: 34×33×38 Å

InterPro domains:
  IPR006205 Mevalonate kinase [PTHR43290] (1-106)
  IPR014721 Small ribosomal subunit protein uS5 domain 2-type fold, subgroup [G3DSA:3.30.230.10] (1-35)
  IPR020568 Ribosomal protein uS5 domain 2-type superfamily [SSF54211] (1-52)
  IPR036554 GHMP kinase, C-terminal domain superfamily [G3DSA:3.30.70.890] (36-106)
  IPR036554 GHMP kinase, C-terminal domain superfamily [SSF55060] (36-100)